Protein AF-A0A8T3PKV3-F1 (afdb_monomer_lite)

Foldseek 3Di:
DDPPDDDDDDPVNVVVVVVVVVVCCVVVVVVVVVVVVVVVVVVVVVVVVVVVVVQVVVCVVVVHHGDDDDVVCVVVCVVVPPPPVPDPPDDPDDDD

pLDDT: mean 72.07, std 15.27, range [46.06, 96.75]

Radius of gyration: 31.62 Å; chains: 1; bounding box: 77×54×73 Å

Structure (mmCIF, N/CA/C/O backbone):
data_AF-A0A8T3PKV3-F1
#
_entry.id   AF-A0A8T3PKV3-F1
#
loop_
_atom_site.group_PDB
_atom_site.id
_atom_site.type_symbol
_atom_site.label_atom_id
_atom_site.label_alt_id
_atom_site.label_comp_id
_atom_site.label_asym_id
_atom_site.label_entity_id
_atom_site.label_seq_id
_atom_site.pdbx_PDB_ins_code
_atom_site.Cartn_x
_atom_site.Cartn_y
_atom_site.Cartn_z
_atom_site.occupancy
_atom_site.B_iso_or_equiv
_atom_site.auth_seq_id
_atom_site.auth_comp_id
_atom_site.auth_asym_id
_atom_site.auth_atom_id
_atom_site.pdbx_PDB_model_num
A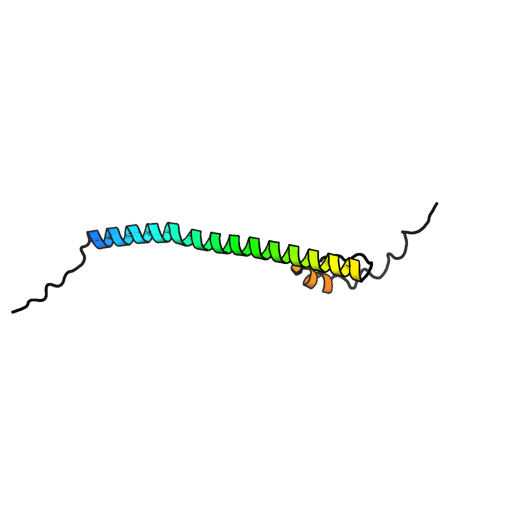TOM 1 N N . MET A 1 1 ? -29.726 -32.088 31.437 1.00 48.06 1 MET A N 1
ATOM 2 C CA . MET A 1 1 ? -30.169 -30.674 31.427 1.00 48.06 1 MET A CA 1
ATOM 3 C C . MET A 1 1 ? -28.923 -29.841 31.209 1.00 48.06 1 MET A C 1
ATOM 5 O O . MET A 1 1 ? -28.367 -29.314 32.160 1.00 48.06 1 MET A O 1
ATOM 9 N N . ASP A 1 2 ? -28.449 -29.775 29.969 1.00 50.72 2 ASP A N 1
ATOM 10 C CA . ASP A 1 2 ? -27.193 -29.099 29.642 1.00 50.72 2 ASP A CA 1
ATOM 11 C C . ASP A 1 2 ? -27.516 -27.780 28.958 1.00 50.72 2 ASP A C 1
ATOM 13 O O . ASP A 1 2 ? -27.599 -27.653 27.735 1.00 50.72 2 ASP A O 1
ATOM 17 N N . SER A 1 3 ? -27.777 -26.785 29.801 1.00 61.19 3 SER A N 1
ATOM 18 C CA . SER A 1 3 ? -27.883 -25.384 29.430 1.00 61.19 3 SER A CA 1
ATOM 19 C C . SER A 1 3 ? -26.512 -24.911 28.953 1.00 61.19 3 SER A C 1
ATOM 21 O O . SER A 1 3 ? -25.661 -24.469 29.722 1.00 61.19 3 SER A O 1
ATOM 23 N N . ARG A 1 4 ? -26.296 -25.041 27.641 1.00 63.91 4 ARG A N 1
ATOM 24 C CA . ARG A 1 4 ? -25.140 -24.525 26.908 1.00 63.91 4 ARG A CA 1
ATOM 25 C C . ARG A 1 4 ? -24.971 -23.039 27.243 1.00 63.91 4 ARG A C 1
ATOM 27 O O . ARG A 1 4 ? -25.697 -22.192 26.723 1.00 63.91 4 ARG A O 1
ATOM 34 N N . ARG A 1 5 ? -24.047 -22.729 28.158 1.00 63.91 5 ARG A N 1
ATOM 35 C CA . ARG A 1 5 ? -23.696 -21.354 28.518 1.00 63.91 5 ARG A CA 1
ATOM 36 C C . ARG A 1 5 ? -23.159 -20.676 27.262 1.00 63.91 5 ARG A C 1
ATOM 38 O O . ARG A 1 5 ? -22.123 -21.061 26.729 1.00 63.91 5 ARG A O 1
ATOM 45 N N . ARG A 1 6 ? -23.916 -19.709 26.747 1.00 63.41 6 ARG A N 1
ATOM 46 C CA . ARG A 1 6 ? -23.455 -18.819 25.684 1.00 63.41 6 ARG A CA 1
ATOM 47 C C . ARG A 1 6 ? -22.462 -17.850 26.318 1.00 63.41 6 ARG A C 1
ATOM 49 O O . ARG A 1 6 ? -22.877 -16.946 27.034 1.00 63.41 6 ARG A O 1
ATOM 56 N N . ASN A 1 7 ? -21.173 -18.069 26.085 1.00 68.81 7 ASN A N 1
ATOM 57 C CA . ASN A 1 7 ? -20.137 -17.102 26.432 1.00 68.81 7 ASN A CA 1
ATOM 58 C C . ASN A 1 7 ? -20.251 -15.927 25.449 1.00 68.81 7 ASN A C 1
ATOM 60 O O . ASN A 1 7 ? -19.908 -16.066 24.277 1.00 68.81 7 ASN A O 1
ATOM 64 N N . GLY A 1 8 ? -20.827 -14.813 25.904 1.00 75.25 8 GLY A N 1
ATOM 65 C CA . GLY A 1 8 ? -20.883 -13.556 25.158 1.00 75.25 8 GLY A CA 1
ATOM 66 C C . GLY A 1 8 ? -19.702 -12.654 25.514 1.00 75.25 8 GLY A C 1
ATOM 67 O O . GLY A 1 8 ? -19.238 -12.674 26.652 1.00 75.25 8 GLY A O 1
ATOM 68 N N . PHE A 1 9 ? -19.241 -11.868 24.541 1.00 80.56 9 PHE A N 1
ATOM 69 C CA . PHE A 1 9 ? -18.212 -10.843 24.725 1.00 80.56 9 PHE A CA 1
ATOM 70 C C . PHE A 1 9 ? -18.759 -9.670 25.543 1.00 80.56 9 PHE A C 1
ATOM 72 O O . PHE A 1 9 ? -19.932 -9.303 25.424 1.00 80.56 9 PHE A O 1
ATOM 79 N N . THR A 1 10 ? -17.912 -9.071 26.376 1.00 89.56 10 THR A N 1
ATOM 80 C CA . THR A 1 10 ? -18.298 -7.895 27.173 1.00 89.56 10 THR A CA 1
ATOM 81 C C . THR A 1 10 ? -18.140 -6.602 26.368 1.00 89.56 10 THR A C 1
ATOM 83 O O . THR A 1 10 ? -17.347 -6.521 25.431 1.00 89.56 10 THR A O 1
ATOM 86 N N . LEU A 1 11 ? -18.875 -5.551 26.744 1.00 90.94 11 LEU A N 1
ATOM 87 C CA . LEU A 1 11 ? -18.797 -4.244 26.073 1.00 90.94 11 LEU A CA 1
ATOM 88 C C . LEU A 1 11 ? -17.376 -3.653 26.168 1.00 90.94 11 LEU A C 1
ATOM 90 O O . LEU A 1 11 ? -16.854 -3.121 25.192 1.00 90.94 11 LEU A O 1
ATOM 94 N N . ILE A 1 12 ? -16.721 -3.837 27.320 1.00 93.75 12 ILE A N 1
ATOM 95 C CA . ILE A 1 12 ? -15.331 -3.423 27.548 1.00 93.75 12 ILE A CA 1
ATOM 96 C C . ILE A 1 12 ? -14.350 -4.185 26.642 1.00 93.75 12 ILE A C 1
ATOM 98 O O . ILE A 1 12 ? -13.437 -3.584 26.085 1.00 93.75 12 ILE A O 1
ATOM 102 N N . GLU A 1 13 ? -14.561 -5.484 26.427 1.00 93.69 13 GLU A N 1
ATOM 103 C CA . GLU A 1 13 ? -13.717 -6.306 25.556 1.00 93.69 13 GLU A CA 1
ATOM 104 C C . GLU A 1 13 ? -13.809 -5.855 24.097 1.00 93.69 13 GLU A C 1
ATOM 106 O O . GLU A 1 13 ? -12.786 -5.751 23.421 1.00 93.69 13 GLU A O 1
ATOM 111 N N . LEU A 1 14 ? -15.008 -5.482 23.637 1.00 94.25 14 LEU A N 1
ATOM 112 C CA . LEU A 1 14 ? -15.186 -4.917 22.303 1.00 94.25 14 LEU A CA 1
ATOM 113 C C . LEU A 1 14 ? -14.465 -3.566 22.158 1.00 94.25 14 LEU A C 1
ATOM 115 O O . LEU A 1 14 ? -13.806 -3.327 21.148 1.00 94.25 14 LEU A O 1
ATOM 119 N N . MET A 1 15 ? -14.542 -2.693 23.170 1.00 95.88 15 MET A N 1
ATOM 120 C CA . MET A 1 15 ? -13.837 -1.404 23.148 1.00 95.88 15 MET A CA 1
ATOM 121 C C . MET A 1 15 ? -12.319 -1.581 23.087 1.00 95.88 15 MET A C 1
ATOM 123 O O . MET A 1 15 ? -11.654 -0.906 22.302 1.00 95.88 15 MET A O 1
ATOM 127 N N . ILE A 1 16 ? -11.775 -2.513 23.873 1.00 96.06 16 ILE A N 1
ATOM 128 C CA . ILE A 1 16 ? -10.345 -2.832 23.857 1.00 96.06 16 ILE A CA 1
ATOM 129 C C . ILE A 1 16 ? -9.952 -3.426 22.499 1.00 96.06 16 ILE A C 1
ATOM 131 O O . ILE A 1 16 ? -8.961 -2.993 21.913 1.00 96.06 16 ILE A O 1
ATOM 135 N N . ALA A 1 17 ? -10.738 -4.360 21.956 1.00 96.12 17 ALA A N 1
ATOM 136 C CA . ALA A 1 17 ? -10.468 -4.975 20.659 1.00 96.12 17 ALA A CA 1
ATOM 137 C C . ALA A 1 17 ? -10.424 -3.937 19.526 1.00 96.12 17 ALA A C 1
ATOM 139 O O . ALA A 1 17 ? -9.495 -3.947 18.719 1.00 96.12 17 ALA A O 1
ATOM 140 N N . VAL A 1 18 ? -11.381 -3.004 19.491 1.00 95.88 18 VAL A N 1
ATOM 141 C CA . VAL A 1 18 ? -11.407 -1.922 18.494 1.00 95.88 18 VAL A CA 1
ATOM 142 C C . VAL A 1 18 ? -10.237 -0.953 18.690 1.00 95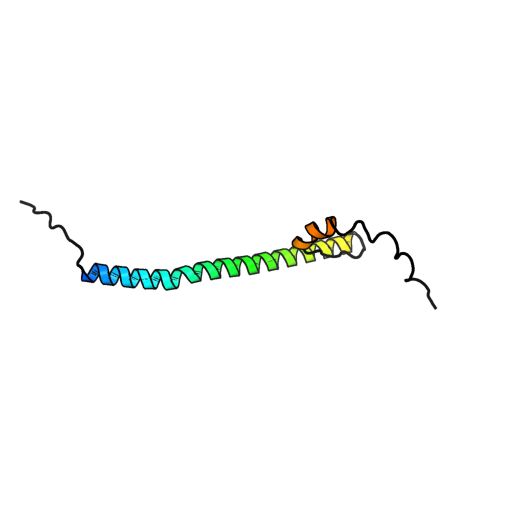.88 18 VAL A C 1
ATOM 144 O O . VAL A 1 18 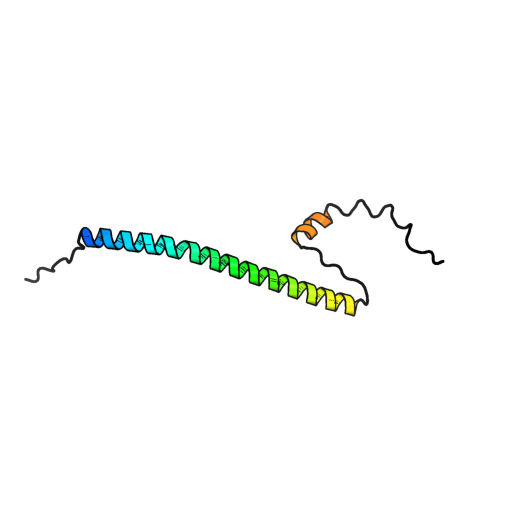? -9.635 -0.533 17.703 1.00 95.88 18 VAL A O 1
ATOM 147 N N . ALA A 1 19 ? -9.861 -0.633 19.932 1.00 96.75 19 ALA A N 1
ATOM 148 C CA . ALA A 1 19 ? -8.702 0.216 20.212 1.00 96.75 19 ALA A CA 1
ATOM 149 C C . ALA A 1 19 ? -7.389 -0.421 19.721 1.00 96.75 19 ALA A C 1
ATOM 151 O O . ALA A 1 19 ? -6.606 0.229 19.027 1.00 96.75 19 ALA A O 1
ATOM 152 N N . VAL A 1 20 ? -7.171 -1.707 20.014 1.00 96.50 20 VAL A N 1
ATOM 153 C CA . VAL A 1 20 ? -6.001 -2.459 19.532 1.00 96.50 20 VAL A CA 1
ATOM 154 C C . VAL A 1 20 ? -6.005 -2.546 18.006 1.00 96.50 20 VAL A C 1
ATOM 156 O O . VAL A 1 20 ? -4.969 -2.319 17.381 1.00 96.50 20 VAL A O 1
ATOM 159 N N . LEU A 1 21 ? -7.164 -2.808 17.396 1.00 95.75 21 LEU A N 1
ATOM 160 C CA . LEU A 1 21 ? -7.312 -2.851 15.943 1.00 95.75 21 LEU A CA 1
ATOM 161 C C . LEU A 1 21 ? -6.950 -1.505 15.297 1.00 95.75 21 LEU A C 1
ATOM 163 O O . LEU A 1 21 ? -6.223 -1.484 14.308 1.00 95.75 21 LEU A O 1
ATOM 167 N N . ALA A 1 22 ? -7.400 -0.383 15.865 1.00 95.75 22 ALA A N 1
ATOM 168 C CA . ALA A 1 22 ? -7.083 0.952 15.360 1.00 95.75 22 ALA A CA 1
ATOM 169 C C . ALA A 1 22 ? -5.574 1.246 15.405 1.00 95.75 22 ALA A C 1
ATOM 171 O O . ALA A 1 22 ? -5.014 1.744 14.427 1.00 95.75 22 ALA A O 1
ATOM 172 N N . ILE A 1 23 ? -4.900 0.883 16.503 1.00 94.19 23 ILE A N 1
ATOM 173 C CA . ILE A 1 23 ? -3.442 1.030 16.643 1.00 94.19 23 ILE A CA 1
ATOM 174 C C . ILE A 1 23 ? -2.713 0.143 15.623 1.00 94.19 23 ILE A C 1
ATOM 176 O O . ILE A 1 23 ? -1.809 0.611 14.929 1.00 94.19 23 ILE A O 1
ATOM 180 N N . ALA A 1 24 ? -3.127 -1.120 15.493 1.00 93.19 24 ALA A N 1
ATOM 181 C CA . ALA A 1 24 ? -2.520 -2.076 14.572 1.00 93.19 24 ALA A CA 1
ATOM 182 C C . ALA A 1 24 ? -2.653 -1.634 13.108 1.00 93.19 24 ALA A C 1
ATOM 184 O O . ALA A 1 24 ? -1.689 -1.717 12.350 1.00 93.19 24 ALA A O 1
ATOM 185 N N . LEU A 1 25 ? -3.819 -1.116 12.711 1.00 90.38 25 LEU A N 1
ATOM 186 C CA . LEU A 1 25 ? -4.036 -0.573 11.369 1.00 90.38 25 LEU A CA 1
ATOM 187 C C . LEU A 1 25 ? -3.223 0.708 11.138 1.00 90.38 25 LEU A C 1
ATOM 189 O O . LEU A 1 25 ? -2.602 0.848 10.084 1.00 90.38 25 LEU A O 1
ATOM 193 N N . GLY A 1 26 ? -3.170 1.604 12.129 1.00 88.81 26 GLY A N 1
ATOM 194 C CA . GLY A 1 26 ? -2.373 2.831 12.065 1.00 88.81 26 GLY A CA 1
ATOM 195 C C . GLY A 1 26 ? -0.874 2.569 11.884 1.00 88.81 26 GLY A C 1
ATOM 196 O O . GLY A 1 26 ? -0.224 3.262 11.106 1.00 88.81 26 GLY A O 1
ATOM 197 N N . ALA A 1 27 ? -0.334 1.539 12.542 1.00 85.56 27 ALA A N 1
ATOM 198 C CA . ALA A 1 27 ? 1.070 1.145 12.412 1.00 85.56 27 ALA A CA 1
ATOM 199 C C . ALA A 1 27 ? 1.348 0.240 11.192 1.00 85.56 27 ALA A C 1
ATOM 201 O O . ALA A 1 27 ? 2.415 0.327 10.585 1.00 85.56 27 ALA A O 1
ATOM 202 N N . GLY A 1 28 ? 0.405 -0.626 10.810 1.00 80.38 28 GLY A N 1
ATOM 203 C CA . GLY A 1 28 ? 0.601 -1.632 9.760 1.00 80.38 28 GLY A CA 1
ATOM 204 C C . GLY A 1 28 ? 0.511 -1.088 8.330 1.00 80.38 28 GLY A C 1
ATOM 205 O O . GLY A 1 28 ? 1.315 -1.456 7.474 1.00 80.38 28 GLY A O 1
ATOM 206 N N . VAL A 1 29 ? -0.431 -0.180 8.055 1.00 76.69 29 VAL A N 1
ATOM 207 C CA . VAL A 1 29 ? -0.628 0.406 6.713 1.00 76.69 29 VAL A CA 1
ATOM 208 C C . VAL A 1 29 ? 0.604 1.158 6.170 1.00 76.69 29 VAL A C 1
ATOM 210 O O . VAL A 1 29 ? 0.971 0.914 5.012 1.00 76.69 29 VAL A O 1
ATOM 213 N N . PRO A 1 30 ? 1.290 2.041 6.930 1.00 73.62 30 PRO A N 1
ATOM 214 C CA . PRO A 1 30 ? 2.477 2.728 6.413 1.00 73.62 30 PRO A CA 1
ATOM 215 C C . PRO A 1 30 ? 3.632 1.763 6.092 1.00 73.62 30 PRO A C 1
ATOM 217 O O . PRO A 1 30 ? 4.339 1.979 5.106 1.00 73.62 30 PRO A O 1
ATOM 220 N N . SER A 1 31 ? 3.771 0.658 6.836 1.00 69.94 31 SER A N 1
ATOM 221 C CA . SER A 1 31 ? 4.830 -0.345 6.631 1.00 69.94 31 SER A CA 1
ATOM 222 C C . SER A 1 31 ? 4.775 -0.992 5.238 1.00 69.94 31 SER A C 1
ATOM 224 O O . SER A 1 31 ? 5.801 -1.138 4.569 1.00 69.94 31 SER A O 1
ATOM 226 N N . MET A 1 32 ? 3.569 -1.282 4.735 1.00 67.69 32 MET A N 1
ATOM 227 C CA . MET A 1 32 ? 3.386 -1.832 3.386 1.00 67.69 32 MET A CA 1
ATOM 228 C C . MET A 1 32 ? 3.830 -0.840 2.296 1.00 67.69 32 MET A C 1
ATOM 230 O O . MET A 1 32 ? 4.407 -1.225 1.277 1.00 67.69 32 MET A O 1
ATOM 234 N N . SER A 1 33 ? 3.604 0.457 2.517 1.00 70.44 33 SER A N 1
ATOM 235 C CA . SER A 1 33 ? 4.001 1.504 1.570 1.00 70.44 33 SER A CA 1
ATOM 236 C C . SER A 1 33 ? 5.520 1.662 1.492 1.00 70.44 33 SER A C 1
ATOM 238 O O . SER A 1 33 ? 6.060 1.849 0.400 1.00 70.44 33 SER A O 1
ATOM 240 N N . GLU A 1 34 ? 6.225 1.564 2.620 1.00 69.31 34 GLU A N 1
ATOM 241 C CA . GLU A 1 34 ? 7.691 1.607 2.640 1.00 69.31 34 GLU A CA 1
ATOM 242 C C . GLU A 1 34 ? 8.322 0.379 1.984 1.00 69.31 34 GLU A C 1
ATOM 244 O O . GLU A 1 34 ? 9.247 0.524 1.182 1.00 69.31 34 GLU A O 1
ATOM 249 N N . PHE A 1 35 ? 7.773 -0.815 2.219 1.00 67.06 35 PHE A N 1
ATOM 250 C CA . PHE A 1 35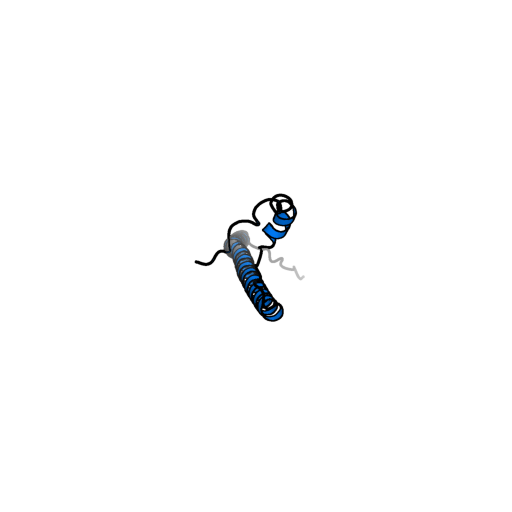 ? 8.246 -2.042 1.577 1.00 67.06 35 PHE A CA 1
ATOM 251 C C . PHE A 1 35 ? 8.154 -1.972 0.041 1.00 67.06 35 PHE A C 1
ATOM 253 O O . PHE A 1 35 ? 9.102 -2.323 -0.674 1.00 67.06 35 PHE A O 1
ATOM 260 N N . ILE A 1 36 ? 7.043 -1.444 -0.487 1.00 72.75 36 ILE A N 1
ATOM 261 C CA . ILE A 1 36 ? 6.853 -1.244 -1.933 1.00 72.75 36 ILE A CA 1
ATOM 262 C C . ILE A 1 36 ? 7.820 -0.182 -2.477 1.00 72.75 36 ILE A C 1
ATOM 264 O O . ILE A 1 36 ? 8.378 -0.360 -3.563 1.00 72.75 36 ILE A O 1
ATOM 268 N N . LYS A 1 37 ? 8.048 0.919 -1.748 1.00 67.12 37 LYS A N 1
ATOM 269 C CA . LYS A 1 37 ? 9.013 1.960 -2.147 1.00 67.12 37 LYS A CA 1
ATOM 270 C C . LYS A 1 37 ? 10.436 1.408 -2.212 1.00 67.12 37 LYS A C 1
ATOM 272 O O . LYS A 1 37 ? 11.110 1.611 -3.220 1.00 67.12 37 LYS A O 1
ATOM 277 N N . ASN A 1 38 ? 10.863 0.665 -1.194 1.00 69.88 38 ASN A N 1
ATOM 278 C CA . ASN A 1 38 ? 12.196 0.072 -1.149 1.00 69.88 38 ASN A CA 1
ATOM 279 C C . ASN A 1 38 ? 12.405 -0.942 -2.286 1.00 69.88 38 ASN A C 1
ATOM 281 O O . ASN A 1 38 ? 13.416 -0.905 -2.984 1.00 69.88 38 ASN A O 1
ATOM 285 N N . SER A 1 39 ? 11.390 -1.768 -2.561 1.00 63.91 39 SER A N 1
ATOM 286 C CA . SER A 1 39 ? 11.405 -2.705 -3.691 1.00 63.91 39 SER A CA 1
ATOM 287 C C . SER A 1 39 ? 11.557 -1.986 -5.039 1.00 63.91 39 SER A C 1
ATOM 289 O O . SER A 1 39 ? 12.319 -2.423 -5.901 1.00 63.91 39 SER A O 1
ATOM 291 N N . ARG A 1 40 ? 10.888 -0.840 -5.230 1.00 66.06 40 ARG A N 1
ATOM 292 C CA . ARG A 1 40 ? 11.016 -0.024 -6.452 1.00 66.06 40 ARG A CA 1
ATOM 293 C C . ARG A 1 40 ? 12.403 0.604 -6.600 1.00 66.06 40 ARG A C 1
ATOM 295 O O . ARG A 1 40 ? 12.908 0.648 -7.719 1.00 66.06 40 ARG A O 1
ATOM 302 N N . LEU A 1 41 ? 13.024 1.056 -5.510 1.00 65.62 41 LEU A N 1
ATOM 303 C CA . LEU A 1 41 ? 14.377 1.627 -5.533 1.00 65.62 41 LEU A CA 1
ATOM 304 C C . LEU A 1 41 ? 15.421 0.586 -5.954 1.00 65.62 41 LEU A C 1
ATOM 306 O O . LEU A 1 41 ? 16.232 0.849 -6.847 1.00 65.62 41 LEU A O 1
ATOM 310 N N . SER A 1 42 ? 15.355 -0.624 -5.393 1.00 66.50 42 SER A N 1
ATOM 311 C CA . SER A 1 42 ? 16.242 -1.720 -5.792 1.00 66.50 42 SER A CA 1
ATOM 312 C C . SER A 1 42 ? 16.044 -2.097 -7.263 1.00 66.50 42 SER A C 1
ATOM 314 O O . SER A 1 42 ? 17.019 -2.184 -8.008 1.00 66.50 42 SER A O 1
ATOM 316 N N . VAL A 1 43 ? 14.796 -2.237 -7.727 1.00 67.75 43 VAL A N 1
ATOM 317 C CA . VAL A 1 43 ? 14.495 -2.577 -9.131 1.00 67.75 43 VAL A CA 1
ATOM 318 C C . VAL A 1 43 ? 15.018 -1.517 -10.108 1.00 67.75 43 VAL A C 1
ATOM 320 O O . VAL A 1 43 ? 15.612 -1.868 -11.128 1.00 67.75 43 VAL A O 1
ATOM 323 N N . GLN A 1 44 ? 14.863 -0.225 -9.802 1.00 69.56 44 GLN A N 1
ATOM 324 C CA . GLN A 1 44 ? 15.380 0.854 -10.655 1.00 69.56 44 GLN A CA 1
ATOM 325 C C . GLN A 1 44 ? 16.911 0.857 -10.725 1.00 69.56 44 GLN A C 1
ATOM 327 O O . GLN A 1 44 ? 17.485 1.042 -11.800 1.00 69.56 44 GLN A O 1
ATOM 332 N N . THR A 1 45 ? 17.573 0.597 -9.598 1.00 76.44 45 THR A N 1
ATOM 333 C CA . THR A 1 45 ? 19.038 0.553 -9.526 1.00 76.44 45 THR A CA 1
ATOM 334 C C . THR A 1 45 ? 19.597 -0.628 -10.320 1.00 76.44 45 THR A C 1
ATOM 336 O O . THR A 1 45 ? 20.521 -0.464 -11.116 1.00 76.44 45 THR A O 1
ATOM 339 N N . HIS A 1 46 ? 18.997 -1.814 -10.182 1.00 76.94 46 HIS A N 1
ATOM 340 C CA . HIS A 1 46 ? 19.404 -2.997 -10.942 1.00 76.94 46 HIS A CA 1
ATOM 341 C C . HIS A 1 46 ? 19.183 -2.834 -12.450 1.00 76.94 46 HIS A C 1
ATOM 343 O O . HIS A 1 46 ? 20.049 -3.222 -13.236 1.00 76.94 46 HIS A O 1
ATOM 349 N N . ALA A 1 47 ? 18.077 -2.211 -12.864 1.00 78.00 47 ALA A N 1
ATOM 350 C CA . ALA A 1 47 ? 17.811 -1.931 -14.274 1.00 78.00 47 ALA A CA 1
ATOM 351 C C . ALA A 1 47 ? 18.858 -0.984 -14.895 1.00 78.00 47 ALA A C 1
ATOM 353 O O . ALA A 1 47 ? 19.263 -1.174 -16.044 1.00 78.00 47 ALA A O 1
ATOM 354 N N . LEU A 1 48 ? 19.340 0.007 -14.135 1.00 81.25 48 LEU A N 1
ATOM 355 C CA . LEU A 1 48 ? 20.405 0.911 -14.576 1.00 81.25 48 LEU A CA 1
ATOM 356 C C . LEU A 1 48 ? 21.761 0.202 -14.692 1.00 81.25 48 LEU A C 1
ATOM 358 O O . LEU A 1 48 ? 22.477 0.383 -15.673 1.00 81.25 48 LEU A O 1
ATOM 362 N N . ILE A 1 49 ? 22.115 -0.628 -13.709 1.00 85.81 49 ILE A N 1
ATOM 363 C CA . ILE A 1 49 ? 23.367 -1.397 -13.744 1.00 85.81 49 ILE A CA 1
ATOM 364 C C . ILE A 1 49 ? 23.372 -2.351 -14.947 1.00 85.81 49 ILE A C 1
ATOM 366 O O . ILE A 1 49 ? 24.375 -2.444 -15.655 1.00 85.81 49 ILE A O 1
ATOM 370 N N . ALA A 1 50 ? 22.248 -3.017 -15.218 1.00 84.56 50 ALA A N 1
ATOM 371 C CA . ALA A 1 50 ? 22.107 -3.904 -16.367 1.00 84.56 50 ALA A CA 1
ATOM 372 C C . ALA A 1 50 ? 22.265 -3.159 -17.706 1.00 84.56 50 ALA A C 1
ATOM 374 O O . ALA A 1 50 ? 22.980 -3.635 -18.589 1.00 84.56 50 ALA A O 1
ATOM 375 N N . SER A 1 51 ? 21.658 -1.974 -17.856 1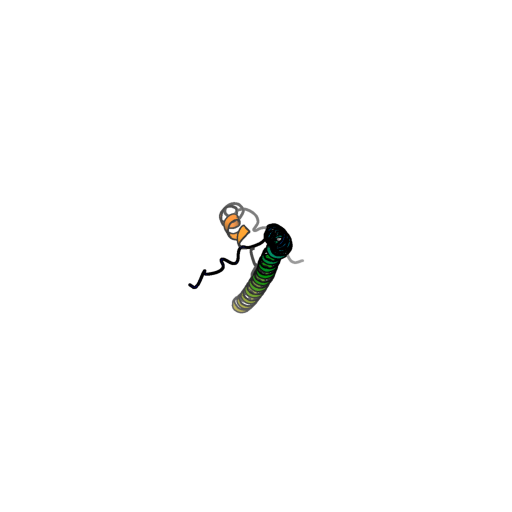.00 82.31 51 SER A N 1
ATOM 376 C CA . SER A 1 51 ? 21.770 -1.180 -19.088 1.00 82.31 51 SER A CA 1
ATOM 377 C C . SER A 1 51 ? 23.179 -0.621 -19.305 1.00 82.31 51 SER A C 1
ATOM 379 O O . SER A 1 51 ? 23.676 -0.649 -20.430 1.00 82.31 51 SER A O 1
ATOM 381 N N . LEU A 1 52 ? 23.873 -0.202 -18.242 1.00 85.31 52 LEU A N 1
ATOM 382 C CA . LEU A 1 52 ? 25.287 0.187 -18.301 1.00 85.31 52 LEU A CA 1
ATOM 383 C C . LEU A 1 52 ? 26.187 -0.976 -18.711 1.00 85.31 52 LEU A C 1
ATOM 385 O O . LEU A 1 52 ? 27.071 -0.805 -19.554 1.00 85.31 52 LEU A O 1
ATOM 389 N N . HIS A 1 53 ? 25.960 -2.160 -18.141 1.00 87.12 53 HIS A N 1
ATOM 390 C CA . HIS A 1 53 ? 26.718 -3.352 -18.505 1.00 87.12 53 HIS A CA 1
ATOM 391 C C . HIS A 1 53 ? 26.518 -3.683 -19.989 1.00 87.12 53 HIS A C 1
ATOM 393 O O . HIS A 1 53 ? 27.490 -3.891 -20.716 1.00 87.12 53 HIS A O 1
ATOM 399 N N . LEU A 1 54 ? 25.270 -3.646 -20.462 1.00 85.31 54 LEU A N 1
ATOM 400 C CA . LEU A 1 54 ? 24.942 -3.868 -21.865 1.00 85.31 54 LEU A CA 1
ATOM 401 C C . LEU A 1 54 ? 25.621 -2.833 -22.772 1.00 85.31 54 LEU A C 1
ATOM 403 O O . LEU A 1 54 ? 26.364 -3.221 -23.672 1.00 85.31 54 LEU A O 1
ATOM 407 N N . ALA A 1 55 ? 25.463 -1.537 -22.493 1.00 82.25 55 ALA A N 1
ATOM 408 C CA . ALA A 1 55 ? 26.073 -0.465 -23.280 1.00 82.25 55 ALA A CA 1
ATOM 409 C C . ALA A 1 55 ? 27.599 -0.586 -23.346 1.00 82.25 55 ALA A C 1
ATOM 411 O O . ALA A 1 55 ? 28.184 -0.412 -24.413 1.00 82.25 55 ALA A O 1
ATOM 412 N N . ARG A 1 56 ? 28.252 -0.952 -22.236 1.00 83.31 56 ARG A N 1
ATOM 413 C CA . ARG A 1 56 ? 29.697 -1.203 -22.210 1.00 83.31 56 ARG A CA 1
ATOM 414 C C . ARG A 1 56 ? 30.083 -2.363 -23.125 1.00 83.31 56 ARG A C 1
ATOM 416 O O . ARG A 1 56 ? 31.041 -2.245 -23.887 1.00 83.31 56 ARG A O 1
ATOM 423 N N . THR A 1 57 ? 29.349 -3.475 -23.067 1.00 86.06 57 THR A N 1
ATOM 424 C CA . THR A 1 57 ? 29.627 -4.626 -23.940 1.00 86.06 57 THR A CA 1
ATOM 425 C C . THR A 1 57 ? 29.369 -4.308 -25.410 1.00 86.06 57 THR A C 1
ATOM 427 O O . THR A 1 57 ? 30.139 -4.741 -26.262 1.00 86.06 57 THR A O 1
ATOM 430 N N . GLU A 1 58 ? 28.346 -3.514 -25.728 1.00 82.50 58 GLU A N 1
ATOM 431 C CA . GLU A 1 58 ? 28.062 -3.085 -27.098 1.00 82.50 58 GLU A CA 1
ATOM 432 C C . GLU A 1 58 ? 29.090 -2.086 -27.627 1.00 82.50 58 GLU A C 1
ATOM 434 O O . GLU A 1 58 ? 29.527 -2.229 -28.767 1.00 82.50 58 GLU A O 1
ATOM 439 N N . ALA A 1 59 ? 29.525 -1.130 -26.805 1.00 81.12 59 ALA A N 1
ATOM 440 C CA . ALA A 1 59 ? 30.563 -0.172 -27.171 1.00 81.12 59 ALA A CA 1
ATOM 441 C C . ALA A 1 59 ? 31.885 -0.878 -27.488 1.00 81.12 59 ALA A C 1
ATOM 443 O O . ALA A 1 59 ? 32.524 -0.587 -28.498 1.00 81.12 59 ALA A O 1
ATOM 444 N N . ASN A 1 60 ? 32.249 -1.872 -26.671 1.00 83.44 60 ASN A N 1
ATOM 445 C CA . ASN A 1 60 ? 33.449 -2.668 -26.895 1.00 83.44 60 ASN A CA 1
ATOM 446 C C . ASN A 1 60 ? 33.320 -3.573 -28.133 1.00 83.44 60 ASN A C 1
ATOM 448 O O . ASN A 1 60 ? 34.248 -3.658 -28.928 1.00 83.44 60 ASN A O 1
ATOM 452 N N . LYS A 1 61 ? 32.158 -4.212 -28.343 1.00 82.69 61 LYS A N 1
ATOM 453 C CA . LYS A 1 61 ? 31.895 -5.048 -29.532 1.00 82.69 61 LYS A CA 1
ATOM 454 C C . LYS A 1 61 ? 31.905 -4.248 -30.835 1.00 82.69 61 LYS A C 1
ATOM 456 O O . LYS A 1 61 ? 32.359 -4.754 -31.853 1.00 82.69 61 LYS A O 1
ATOM 461 N N . ARG A 1 62 ? 31.370 -3.026 -30.819 1.00 83.56 62 ARG A N 1
ATOM 462 C CA . ARG A 1 62 ? 31.257 -2.162 -32.004 1.00 83.56 62 ARG A CA 1
ATOM 463 C C . ARG A 1 62 ? 32.473 -1.253 -32.198 1.00 83.56 62 ARG A C 1
ATOM 465 O O . ARG A 1 62 ? 32.522 -0.543 -33.196 1.00 83.56 62 ARG A O 1
ATOM 472 N N . ASN A 1 63 ? 33.419 -1.257 -31.253 1.00 82.81 63 ASN A N 1
ATOM 473 C CA . ASN A 1 63 ? 34.538 -0.315 -31.171 1.00 82.81 63 ASN A CA 1
ATOM 474 C C . ASN A 1 63 ? 34.092 1.146 -31.397 1.00 82.81 63 ASN A C 1
ATOM 476 O O . ASN A 1 63 ? 34.752 1.925 -32.084 1.00 82.81 63 ASN A O 1
ATOM 480 N N . ALA A 1 64 ? 32.913 1.485 -30.871 1.00 77.12 64 ALA A N 1
ATOM 481 C CA . ALA A 1 64 ? 32.208 2.732 -31.130 1.00 77.12 64 ALA A CA 1
ATOM 482 C C . ALA A 1 64 ? 31.536 3.229 -29.848 1.00 77.12 64 ALA A C 1
ATOM 484 O O . ALA A 1 64 ? 31.180 2.441 -28.971 1.00 77.12 64 ALA A O 1
ATOM 485 N N . TRP A 1 65 ? 31.347 4.541 -29.732 1.00 72.12 65 TRP A N 1
ATOM 486 C CA . TRP A 1 65 ? 30.663 5.131 -28.583 1.00 72.12 65 TRP A CA 1
ATOM 487 C C . TRP A 1 65 ? 29.168 4.774 -28.592 1.00 72.12 65 TRP A C 1
ATOM 489 O O . TRP A 1 65 ? 28.502 4.905 -29.618 1.00 72.12 65 TRP A O 1
ATOM 499 N N . VAL A 1 66 ? 28.643 4.333 -27.444 1.00 76.19 66 VAL A N 1
ATOM 500 C CA . VAL A 1 66 ? 27.222 4.004 -27.236 1.00 76.19 66 VAL A CA 1
ATOM 501 C C . VAL A 1 66 ? 26.660 4.922 -26.153 1.00 76.19 66 VAL A C 1
ATOM 503 O O . VAL A 1 66 ? 27.295 5.135 -25.121 1.00 76.19 66 VAL A O 1
ATOM 506 N N . THR A 1 67 ? 25.467 5.466 -26.385 1.00 77.44 67 THR A N 1
ATOM 507 C CA . THR A 1 67 ? 24.779 6.382 -25.466 1.00 77.44 67 THR A CA 1
ATOM 508 C C . THR A 1 67 ? 23.521 5.713 -24.919 1.00 77.44 67 THR A C 1
ATOM 510 O O . THR A 1 67 ? 22.734 5.158 -25.683 1.00 77.44 67 THR A O 1
ATOM 513 N N . LEU A 1 68 ? 23.314 5.775 -23.601 1.00 74.19 68 LEU A N 1
ATOM 514 C CA . LEU A 1 68 ? 22.074 5.329 -22.963 1.00 74.19 68 LEU A CA 1
ATOM 515 C C . LEU A 1 68 ? 21.025 6.447 -23.005 1.00 74.19 68 LEU A C 1
ATOM 517 O O . LEU A 1 68 ? 21.302 7.567 -22.583 1.00 74.19 68 LEU A O 1
ATOM 521 N N . CYS A 1 69 ? 19.812 6.132 -23.463 1.0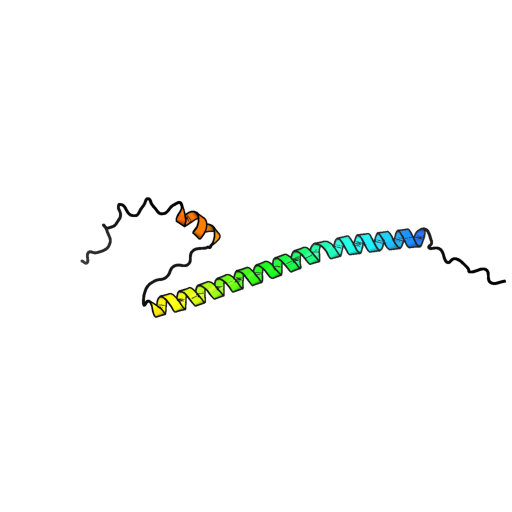0 76.19 69 CYS A N 1
ATOM 522 C CA . CYS A 1 69 ? 18.646 7.013 -23.351 1.00 76.19 69 CYS A CA 1
ATOM 523 C C . CYS A 1 69 ? 17.674 6.442 -22.310 1.00 76.19 69 CYS A C 1
ATOM 525 O O . CYS A 1 69 ? 17.376 5.246 -22.327 1.00 76.19 69 CYS A O 1
ATOM 527 N N . LYS A 1 70 ? 17.153 7.279 -21.408 1.00 67.06 70 LYS A N 1
ATOM 528 C CA . LYS A 1 70 ? 16.145 6.864 -20.422 1.00 67.06 70 LYS A CA 1
ATOM 529 C C . LYS A 1 70 ? 14.842 6.543 -21.164 1.00 67.06 70 LYS A C 1
ATOM 531 O O . LYS A 1 70 ? 14.375 7.322 -21.987 1.00 67.06 70 LYS A O 1
ATOM 536 N N . SER A 1 71 ? 14.245 5.380 -20.908 1.00 66.62 71 SER A N 1
ATOM 537 C CA . SER A 1 71 ? 13.140 4.842 -21.726 1.00 66.62 71 SER A CA 1
ATOM 538 C C . SER A 1 71 ? 11.861 5.695 -21.730 1.00 66.62 71 SER A C 1
ATOM 540 O O . SER A 1 71 ? 11.111 5.642 -22.700 1.00 66.62 71 SER A O 1
ATOM 542 N N . ALA A 1 72 ? 11.645 6.543 -20.717 1.00 57.50 72 ALA A N 1
ATOM 543 C CA . ALA A 1 72 ? 10.569 7.544 -20.722 1.00 57.50 72 ALA A CA 1
ATOM 544 C C . ALA A 1 72 ? 10.762 8.618 -21.814 1.00 57.50 72 ALA A C 1
ATOM 546 O O . ALA A 1 72 ? 9.803 9.202 -22.306 1.00 57.50 72 ALA A O 1
ATOM 547 N N . GLU A 1 73 ? 12.008 8.853 -22.216 1.00 53.06 73 GLU A N 1
ATOM 548 C CA . GLU A 1 73 ? 12.399 9.815 -23.243 1.00 53.06 73 GLU A CA 1
ATOM 549 C C . GLU A 1 73 ? 12.588 9.123 -24.593 1.00 53.06 73 GLU A C 1
ATOM 551 O O . GLU A 1 73 ? 12.462 9.774 -25.617 1.00 53.06 73 GLU A O 1
ATOM 556 N N . ALA A 1 74 ? 12.828 7.807 -24.638 1.00 52.69 74 ALA A N 1
ATOM 557 C CA . ALA A 1 74 ? 12.942 7.064 -25.897 1.00 52.69 74 ALA A CA 1
ATOM 558 C C . ALA A 1 74 ? 11.632 7.081 -26.708 1.00 52.69 74 ALA A C 1
ATOM 560 O O . ALA A 1 74 ? 11.678 7.181 -27.932 1.00 52.69 74 ALA A O 1
ATOM 561 N N . ALA A 1 75 ? 10.477 7.077 -26.031 1.00 51.78 75 ALA A N 1
ATOM 562 C CA . ALA A 1 75 ? 9.178 7.280 -26.676 1.00 51.78 75 ALA A CA 1
ATOM 563 C C . ALA A 1 75 ? 8.988 8.725 -27.185 1.00 51.78 75 ALA A C 1
ATOM 565 O O . ALA A 1 75 ? 8.324 8.939 -28.195 1.00 51.78 75 ALA A O 1
ATOM 566 N N . ASN A 1 76 ? 9.608 9.715 -26.532 1.00 48.81 76 ASN A N 1
ATOM 567 C CA . ASN A 1 76 ? 9.470 11.134 -26.884 1.00 48.81 76 ASN A CA 1
ATOM 568 C C . ASN A 1 76 ? 10.524 11.607 -27.912 1.00 48.81 76 ASN A C 1
ATOM 570 O O . ASN A 1 76 ? 10.292 12.497 -28.723 1.00 48.81 76 ASN A O 1
ATOM 574 N N . LEU A 1 77 ? 11.682 10.949 -27.950 1.00 53.59 77 LEU A N 1
ATOM 575 C CA . LEU A 1 77 ? 12.771 11.204 -28.892 1.00 53.59 77 LEU A CA 1
ATOM 576 C C . LEU A 1 77 ? 12.557 10.526 -30.249 1.00 53.59 77 LEU A C 1
ATOM 578 O O . LEU A 1 77 ? 13.319 10.788 -31.178 1.00 53.59 77 LEU A O 1
ATOM 582 N N . GLN A 1 78 ? 11.536 9.675 -30.384 1.00 54.59 78 GLN A N 1
ATOM 583 C CA . GLN A 1 78 ? 11.084 9.207 -31.693 1.00 54.59 78 GLN A CA 1
ATOM 584 C C . GLN A 1 78 ? 10.135 10.215 -32.369 1.00 54.59 78 GLN A C 1
ATOM 586 O O . GLN A 1 78 ? 10.043 10.210 -33.596 1.00 54.59 78 GLN A O 1
ATOM 591 N N . TYR A 1 79 ? 9.500 11.115 -31.602 1.00 50.19 79 TYR A N 1
ATOM 592 C CA . TYR A 1 79 ? 8.622 12.171 -32.126 1.00 50.19 79 TYR A CA 1
ATOM 593 C C . TYR A 1 79 ? 9.347 13.510 -32.371 1.00 50.19 79 TYR A C 1
ATOM 595 O O . TYR A 1 79 ? 8.965 14.239 -33.276 1.00 50.19 79 TYR A O 1
ATOM 603 N N . GLY A 1 80 ? 10.432 13.806 -31.641 1.00 48.50 80 GLY A N 1
ATOM 604 C CA . GLY A 1 80 ? 11.205 15.057 -31.778 1.00 48.50 80 GLY A CA 1
ATOM 605 C C . GLY A 1 80 ? 12.598 14.921 -32.408 1.00 48.50 80 GLY A C 1
ATOM 606 O O . GLY A 1 80 ? 13.508 15.650 -32.027 1.00 48.50 80 GLY A O 1
ATOM 607 N N . ARG A 1 81 ? 12.830 13.928 -33.280 1.00 55.75 81 ARG A N 1
ATOM 608 C CA . ARG A 1 81 ? 14.143 13.727 -33.936 1.00 55.75 81 ARG A CA 1
ATOM 609 C C . ARG A 1 81 ? 14.035 13.442 -35.435 1.00 55.75 81 ARG A C 1
ATOM 611 O O . ARG A 1 81 ? 14.784 12.622 -35.970 1.00 55.75 81 ARG A O 1
ATOM 618 N N . ARG A 1 82 ? 13.105 14.112 -36.123 1.00 53.06 82 ARG A N 1
ATOM 619 C CA . ARG A 1 82 ? 13.082 14.161 -37.600 1.00 53.06 82 ARG A CA 1
ATOM 620 C C . ARG A 1 82 ? 13.499 15.520 -38.176 1.00 53.06 82 ARG A C 1
ATOM 622 O O . ARG A 1 82 ? 13.546 15.646 -39.392 1.00 53.06 82 ARG A O 1
ATOM 629 N N . ASP A 1 83 ? 13.868 16.486 -37.343 1.00 51.34 83 ASP A N 1
ATOM 630 C CA . ASP A 1 83 ? 13.995 17.894 -37.732 1.00 51.34 83 ASP A CA 1
ATOM 631 C C . ASP A 1 83 ? 15.359 18.558 -37.449 1.00 51.34 83 ASP A C 1
ATOM 633 O O . ASP A 1 83 ? 15.521 19.731 -37.755 1.00 51.34 83 ASP A O 1
ATOM 637 N N . GLU A 1 84 ? 16.403 17.827 -37.028 1.00 51.94 84 GLU A N 1
ATOM 638 C CA . GLU A 1 84 ? 17.778 18.390 -36.975 1.00 51.94 84 GLU A CA 1
ATOM 639 C C . GLU A 1 84 ? 18.867 17.573 -37.699 1.00 51.94 84 GLU A C 1
ATOM 641 O O . GLU A 1 84 ? 20.057 17.885 -37.622 1.00 51.94 84 GLU A O 1
ATOM 646 N N . LEU A 1 85 ? 18.487 16.592 -38.526 1.00 55.00 85 LEU A N 1
ATOM 647 C CA . LEU A 1 85 ? 19.372 16.044 -39.570 1.00 55.00 85 LEU A CA 1
ATOM 648 C C . LEU A 1 85 ? 19.296 16.896 -40.849 1.00 55.00 85 LEU A C 1
ATOM 650 O O . LEU A 1 85 ? 19.048 16.390 -41.939 1.00 55.00 85 LEU A O 1
ATOM 654 N N . GLY A 1 86 ? 19.511 18.206 -40.699 1.00 50.28 86 GLY A N 1
ATOM 655 C CA . GLY A 1 86 ? 19.424 19.173 -41.794 1.00 50.28 86 GLY A CA 1
ATOM 656 C C . GLY A 1 86 ? 20.356 20.382 -41.698 1.00 50.28 86 GLY A C 1
ATOM 657 O O . GLY A 1 86 ? 20.101 21.359 -42.391 1.00 50.28 86 GLY A O 1
ATOM 658 N N . GLY A 1 87 ? 21.418 20.381 -40.873 1.00 50.00 87 GLY A N 1
ATOM 659 C CA . GLY A 1 87 ? 22.254 21.594 -40.828 1.00 50.00 87 GLY A CA 1
ATOM 660 C C . GLY A 1 87 ? 23.519 21.664 -39.977 1.00 50.00 87 GLY A C 1
ATOM 661 O O . GLY A 1 87 ? 23.994 22.775 -39.767 1.00 50.00 87 GLY A O 1
ATOM 662 N N . ARG A 1 88 ? 24.102 20.569 -39.464 1.00 46.06 88 ARG A N 1
ATOM 663 C CA . ARG A 1 88 ? 25.327 20.678 -38.627 1.00 46.06 88 ARG A CA 1
ATOM 664 C C . ARG A 1 88 ? 26.467 19.726 -38.984 1.00 46.06 88 ARG A C 1
ATOM 666 O O . ARG A 1 88 ? 27.350 19.478 -38.170 1.00 46.06 88 ARG A O 1
ATOM 673 N N . LEU A 1 89 ? 26.530 19.292 -40.244 1.00 53.47 89 LEU A N 1
ATOM 674 C CA . LEU A 1 89 ? 27.765 18.761 -40.837 1.00 53.47 89 LEU A CA 1
ATOM 675 C C . LEU A 1 89 ? 28.730 19.889 -41.253 1.00 53.47 89 LEU A C 1
ATOM 677 O O . LEU A 1 89 ? 29.272 19.871 -42.354 1.00 53.47 89 LEU A O 1
ATOM 681 N N . ASN A 1 90 ? 28.959 20.886 -40.396 1.00 50.41 90 ASN A N 1
ATOM 682 C CA . ASN A 1 90 ? 30.082 21.798 -40.587 1.00 50.41 90 ASN A CA 1
ATOM 683 C C . ASN A 1 90 ? 30.581 22.304 -39.231 1.00 50.41 90 ASN A C 1
ATOM 685 O O . ASN A 1 90 ? 29.846 22.988 -38.522 1.00 50.41 90 ASN A O 1
ATOM 689 N N . GLY A 1 91 ? 31.812 21.942 -38.855 1.00 53.72 91 GLY A N 1
ATOM 690 C CA . GLY A 1 91 ? 32.483 22.621 -37.742 1.00 53.72 91 GLY A CA 1
ATOM 691 C C . GLY A 1 91 ? 33.443 21.831 -36.854 1.00 53.72 91 GLY A C 1
ATOM 692 O O . GLY A 1 91 ? 33.987 22.440 -35.944 1.00 53.72 91 GLY A O 1
ATOM 693 N N . VAL A 1 92 ? 33.710 20.534 -37.065 1.00 60.59 92 VAL A N 1
ATOM 694 C CA . VAL A 1 92 ? 34.741 19.829 -36.264 1.00 60.59 92 VAL A CA 1
ATOM 695 C C . VAL A 1 92 ? 35.622 18.940 -37.140 1.00 60.59 92 VAL A C 1
ATOM 697 O O . VAL A 1 92 ? 35.519 17.718 -37.119 1.00 60.59 92 VAL A O 1
ATOM 700 N N . ARG A 1 93 ? 36.490 19.576 -37.941 1.00 59.59 93 ARG A N 1
ATOM 701 C CA . ARG A 1 93 ? 37.849 19.091 -38.268 1.00 59.59 93 ARG A CA 1
ATOM 702 C C . ARG A 1 93 ? 38.629 20.102 -39.130 1.00 59.59 93 ARG A C 1
ATOM 704 O O . ARG A 1 93 ? 38.507 20.088 -40.348 1.00 59.59 93 ARG A O 1
ATOM 711 N N . ARG A 1 94 ? 39.497 20.896 -38.492 1.00 54.78 94 ARG A N 1
ATOM 712 C CA . ARG A 1 94 ? 40.827 21.347 -38.972 1.00 54.78 94 ARG A CA 1
ATOM 713 C C . ARG A 1 94 ? 41.643 21.682 -37.714 1.00 54.78 94 ARG A C 1
ATOM 715 O O . ARG A 1 94 ? 41.280 22.606 -37.006 1.00 54.78 94 ARG A O 1
ATOM 722 N N . ARG A 1 95 ? 42.498 20.779 -37.211 1.00 52.91 95 ARG A N 1
ATOM 723 C CA . ARG A 1 95 ? 43.952 20.721 -37.487 1.00 52.91 95 ARG A CA 1
ATOM 724 C C . ARG A 1 95 ? 44.536 22.070 -37.927 1.00 52.91 95 ARG A C 1
ATOM 726 O O . ARG A 1 95 ? 44.466 22.394 -39.111 1.00 52.91 95 ARG A O 1
ATOM 733 N N . GLY A 1 96 ? 45.091 22.798 -36.962 1.00 47.81 96 GLY A N 1
ATOM 734 C CA . GLY A 1 96 ? 46.403 23.435 -37.073 1.00 47.81 96 GLY A CA 1
ATOM 735 C C . GLY A 1 96 ? 47.367 22.604 -36.241 1.00 47.81 96 GLY A C 1
ATOM 736 O O . GLY A 1 96 ? 46.903 22.132 -35.177 1.00 47.81 96 GLY A O 1
#

Sequence (96 aa):
MDSRRRNGFTLIELMIAVAVLAIALGAGVPSMSEFIKNSRLSVQTHALIASLHLARTEANKRNAWVTLCKSAEAANLQYGRRDELGGRLNGVRRRG

Secondary structure (DSSP, 8-state):
-------PPPHHHHHHHHHHHHHHHHHHHHHHHHHHHHHHHHHHHHHHHHHHHHHHHHHHHHTS------HHHHTTTTTS-SSSTTS--SSS----